Protein AF-K9KFK0-F1 (afdb_monomer)

Nearest PDB structures (foldseek):
  4fqg-assembly1_A  TM=9.382E-01  e=5.029E-04  Homo sapiens

Organism: Equus caballus (NCBI:txid9796)

Radius of gyration: 17.95 Å; Cα contacts (8 Å, |Δi|>4): 14; chains: 1; bounding box: 33×20×53 Å

InterPro domains:
  IPR002713 FF domain [PF01846] (9-40)
  IPR036517 FF domain superfamily [G3DSA:1.10.10.440] (1-50)

pLDDT: mean 75.34, std 18.41, range [37.59, 96.12]

Secondary structure (DSSP, 8-state):
-HHHHHHH-HHHHHHHHHHHTT-HHHHTTTT-HHHHHHHHHHHHHHHHHH-SPPPGGGS-TT-----

Mean predicted aligned error: 11.83 Å

Sequence (67 aa):
RSKKLIQESDQHLKDVEKILQNDKRYLVLDCVPEERRKLIVAYVDDLDRRGPPPPPTASEPTRRSTK

Solvent-accessible surface area (backbone atoms only — not comparable to full-atom values): 4312 Å² total; per-residue (Å²): 125,66,66,60,52,60,75,73,31,72,63,60,57,53,52,52,49,64,70,38,66,81,38,69,76,54,53,74,38,62,90,41,58,68,60,50,51,51,51,54,53,53,51,52,53,51,48,60,72,65,46,77,75,78,60,83,80,75,77,62,90,81,76,79,75,88,123

Structure (mmCIF, N/CA/C/O backbone):
data_AF-K9KFK0-F1
#
_entry.id   AF-K9KFK0-F1
#
loop_
_atom_site.group_PDB
_atom_site.id
_atom_site.type_symbol
_atom_site.label_atom_id
_atom_site.label_alt_id
_atom_site.label_comp_id
_atom_site.label_asym_id
_atom_site.label_entity_id
_atom_site.label_seq_id
_atom_site.pdbx_PDB_ins_code
_atom_site.Cartn_x
_atom_site.Cartn_y
_atom_site.Cartn_z
_atom_site.occupancy
_atom_site.B_iso_or_equiv
_atom_site.auth_seq_id
_atom_site.auth_comp_id
_atom_site.auth_asym_id
_atom_site.auth_atom_id
_atom_site.pdbx_PDB_model_num
ATOM 1 N N . ARG A 1 1 ? 15.702 -0.380 -7.563 1.00 50.84 1 ARG A N 1
ATOM 2 C CA . ARG A 1 1 ? 16.158 -0.018 -6.186 1.00 50.84 1 ARG A CA 1
ATOM 3 C C . ARG A 1 1 ? 15.002 -0.056 -5.178 1.00 50.84 1 ARG A C 1
ATOM 5 O O . ARG A 1 1 ? 15.260 -0.349 -4.023 1.00 50.84 1 ARG A O 1
ATOM 12 N N . SER A 1 2 ? 13.756 0.166 -5.604 1.00 50.34 2 SER A N 1
ATOM 13 C CA . SER A 1 2 ? 12.569 0.257 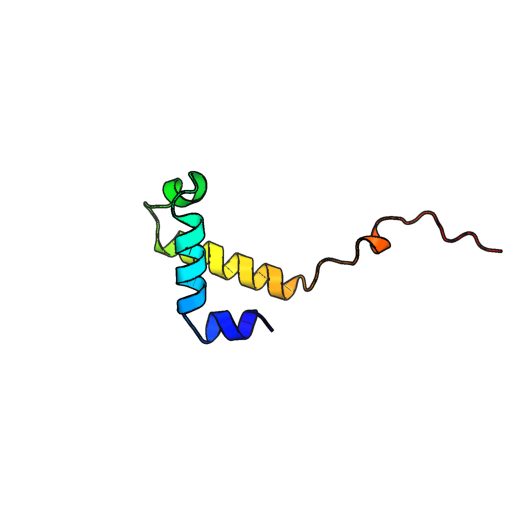-4.741 1.00 50.34 2 SER A CA 1
ATOM 14 C C . SER A 1 2 ? 12.062 -1.085 -4.186 1.00 50.34 2 SER A C 1
ATOM 16 O O . SER A 1 2 ? 11.584 -1.120 -3.059 1.00 50.34 2 SER A O 1
ATOM 18 N N . LYS A 1 3 ? 12.239 -2.204 -4.908 1.00 50.28 3 LYS A N 1
ATOM 19 C CA . LYS A 1 3 ? 11.812 -3.539 -4.442 1.00 50.28 3 LYS A CA 1
ATOM 20 C C . LYS A 1 3 ? 12.498 -4.011 -3.157 1.00 50.28 3 LYS A C 1
ATOM 22 O O . LYS A 1 3 ? 11.851 -4.579 -2.287 1.00 50.28 3 LYS A O 1
ATOM 27 N N . LYS A 1 4 ? 13.804 -3.741 -3.019 1.00 49.78 4 LYS A N 1
ATOM 28 C CA . LYS A 1 4 ? 14.564 -4.108 -1.812 1.00 49.78 4 LYS A CA 1
ATOM 29 C C . LYS A 1 4 ? 14.082 -3.351 -0.575 1.00 49.78 4 LYS A C 1
ATOM 31 O O . LYS A 1 4 ? 13.952 -3.958 0.472 1.00 49.78 4 LYS A O 1
ATOM 36 N N . LEU A 1 5 ? 13.718 -2.077 -0.720 1.00 49.31 5 LEU A N 1
ATOM 37 C CA . LEU A 1 5 ? 13.263 -1.241 0.396 1.00 49.31 5 LEU A CA 1
ATOM 38 C C . LEU A 1 5 ? 11.875 -1.634 0.926 1.00 49.31 5 LEU A C 1
ATOM 40 O O . LEU A 1 5 ? 11.618 -1.487 2.115 1.00 49.31 5 LEU A O 1
ATOM 44 N N . ILE A 1 6 ? 10.995 -2.163 0.070 1.00 50.69 6 ILE A N 1
ATOM 45 C CA . ILE A 1 6 ? 9.662 -2.646 0.476 1.00 50.69 6 ILE A CA 1
ATOM 46 C C . ILE A 1 6 ? 9.737 -4.037 1.12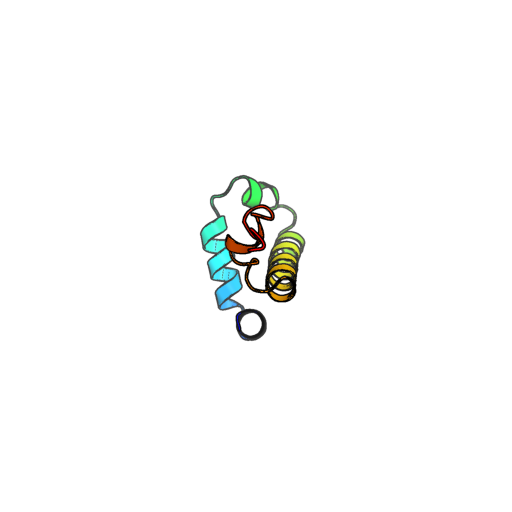3 1.00 50.69 6 ILE A C 1
ATOM 48 O O . ILE A 1 6 ? 8.917 -4.352 1.977 1.00 50.69 6 ILE A O 1
ATOM 52 N N . GLN A 1 7 ? 10.751 -4.841 0.785 1.00 52.62 7 GLN A N 1
ATOM 53 C CA . GLN A 1 7 ? 11.067 -6.076 1.515 1.00 52.62 7 GLN A CA 1
ATOM 54 C C . GLN A 1 7 ? 11.858 -5.828 2.814 1.00 52.62 7 GLN A C 1
ATOM 56 O O . GLN A 1 7 ? 11.774 -6.636 3.732 1.00 52.62 7 GLN A O 1
ATOM 61 N N . GLU A 1 8 ? 12.622 -4.733 2.905 1.00 51.34 8 GLU A N 1
ATOM 62 C CA . GLU A 1 8 ? 13.443 -4.388 4.079 1.00 51.34 8 GLU A CA 1
ATOM 63 C C . GLU A 1 8 ? 12.674 -3.626 5.171 1.00 51.34 8 GLU A C 1
ATOM 65 O O . GLU A 1 8 ? 13.131 -3.599 6.315 1.00 51.34 8 GLU A O 1
ATOM 70 N N . SER A 1 9 ? 11.527 -2.999 4.867 1.00 54.44 9 SER A N 1
ATOM 71 C CA . SER A 1 9 ? 10.785 -2.227 5.868 1.00 54.44 9 SER A CA 1
ATOM 72 C C . SER A 1 9 ? 9.279 -2.111 5.605 1.00 54.44 9 SER A C 1
ATOM 74 O O . SER A 1 9 ? 8.841 -1.486 4.638 1.00 54.44 9 SER A O 1
ATOM 76 N N . ASP A 1 10 ? 8.484 -2.574 6.576 1.00 68.06 10 ASP A N 1
ATOM 77 C CA . ASP A 1 10 ? 7.034 -2.331 6.682 1.00 68.06 10 ASP A CA 1
ATOM 78 C C . ASP A 1 10 ? 6.662 -0.836 6.729 1.00 68.06 10 ASP A C 1
ATOM 80 O O . ASP A 1 10 ? 5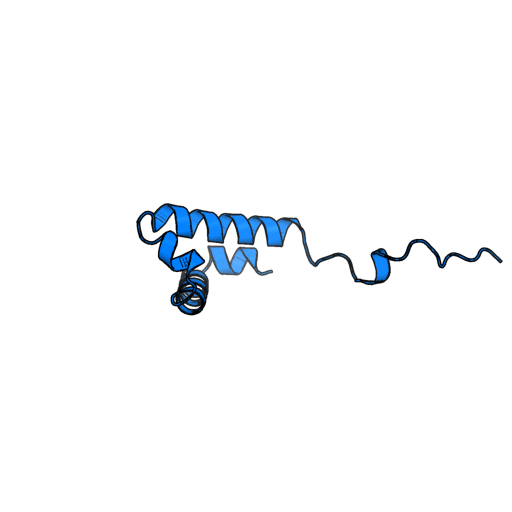.494 -0.472 6.568 1.00 68.06 10 ASP A O 1
ATOM 84 N N . GLN A 1 11 ? 7.633 0.051 6.974 1.00 76.06 11 GLN A N 1
ATOM 85 C CA . GLN A 1 11 ? 7.400 1.488 7.091 1.00 76.06 11 GLN A CA 1
ATOM 86 C C . GLN A 1 11 ? 6.839 2.090 5.797 1.00 76.06 11 GLN A C 1
ATOM 88 O O . GLN A 1 11 ? 5.897 2.876 5.843 1.00 76.06 11 GLN A O 1
ATOM 93 N N . HIS A 1 12 ? 7.350 1.674 4.636 1.00 80.19 12 HIS A N 1
ATOM 94 C CA . HIS A 1 12 ? 6.886 2.206 3.354 1.00 80.19 12 HIS A CA 1
ATOM 95 C C . HIS A 1 12 ? 5.459 1.778 3.017 1.00 80.19 12 HIS A C 1
ATOM 97 O O . HIS A 1 12 ? 4.702 2.556 2.439 1.00 80.19 12 HIS A O 1
ATOM 103 N N . LEU A 1 13 ? 5.068 0.564 3.409 1.00 84.56 13 LEU A N 1
ATOM 104 C CA . LEU A 1 13 ? 3.703 0.091 3.208 1.00 84.56 13 LEU A CA 1
ATOM 105 C C . LEU A 1 13 ? 2.727 0.905 4.068 1.00 84.56 13 LEU A C 1
ATOM 107 O O . LEU A 1 13 ? 1.709 1.366 3.557 1.00 84.56 13 LEU A O 1
ATOM 111 N N . LYS A 1 14 ? 3.082 1.183 5.329 1.00 87.56 14 LYS A N 1
ATOM 112 C CA . LYS A 1 14 ? 2.291 2.052 6.218 1.00 87.56 14 LYS A CA 1
ATOM 113 C C . LYS A 1 14 ? 2.145 3.472 5.675 1.00 87.56 14 LYS A C 1
ATOM 115 O O . LYS A 1 14 ? 1.071 4.058 5.788 1.00 87.56 14 LYS A O 1
ATOM 120 N N . ASP A 1 15 ? 3.195 4.024 5.073 1.00 89.31 15 ASP A N 1
ATOM 121 C CA . ASP A 1 15 ? 3.134 5.356 4.463 1.00 89.31 15 ASP A CA 1
ATOM 122 C C . ASP A 1 15 ? 2.165 5.378 3.269 1.00 89.31 15 ASP A C 1
ATOM 124 O O . ASP A 1 15 ? 1.354 6.299 3.145 1.00 89.31 15 ASP A O 1
ATOM 128 N N . VAL A 1 16 ? 2.184 4.337 2.427 1.00 90.00 16 VAL A N 1
ATOM 129 C CA . VAL A 1 16 ? 1.228 4.172 1.318 1.00 90.00 16 VAL A CA 1
ATOM 130 C C . VAL A 1 16 ? -0.203 4.040 1.843 1.00 90.00 16 VAL A C 1
ATOM 132 O O . VAL A 1 16 ? -1.087 4.753 1.372 1.00 90.00 16 VAL A O 1
ATOM 135 N N . GLU A 1 17 ? -0.440 3.192 2.847 1.00 90.44 17 GLU A N 1
ATOM 136 C CA . GLU A 1 17 ? -1.759 3.049 3.481 1.00 90.44 17 GLU A CA 1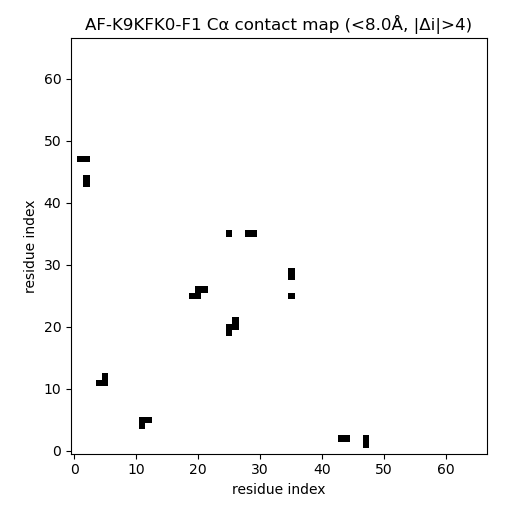
ATOM 137 C C . GLU A 1 17 ? -2.260 4.388 4.042 1.00 90.44 17 GLU A C 1
ATOM 139 O O . GLU A 1 17 ? -3.415 4.757 3.835 1.00 90.44 17 GLU A O 1
ATOM 144 N N . LYS A 1 18 ? -1.381 5.166 4.684 1.00 93.62 18 LYS A N 1
ATOM 145 C CA . LYS A 1 18 ? -1.710 6.483 5.243 1.00 93.62 18 LYS A CA 1
ATOM 146 C C . LYS A 1 18 ? -2.075 7.512 4.172 1.00 93.62 18 LYS A C 1
ATOM 148 O O . LYS A 1 18 ? -2.941 8.350 4.410 1.00 93.62 18 LYS A O 1
ATOM 153 N N . ILE A 1 19 ? -1.443 7.466 3.001 1.00 94.50 19 ILE A N 1
ATOM 154 C CA . ILE A 1 19 ? -1.804 8.335 1.869 1.00 94.50 19 ILE A CA 1
ATOM 155 C C . ILE A 1 19 ? -3.173 7.934 1.305 1.00 94.50 19 ILE A C 1
ATOM 157 O O . ILE A 1 19 ? -3.987 8.797 0.980 1.00 94.50 19 ILE A O 1
ATOM 161 N N . 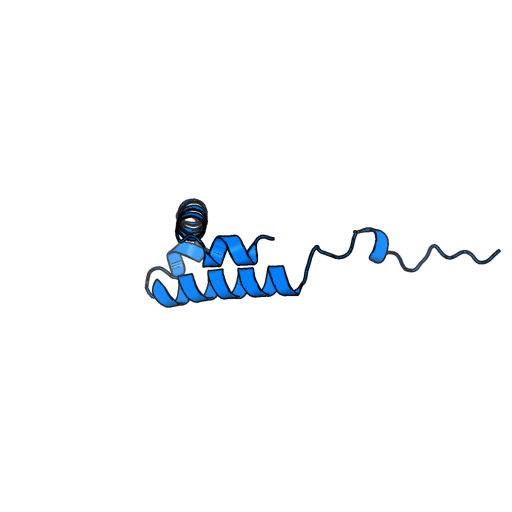LEU A 1 20 ? -3.443 6.631 1.215 1.00 94.25 20 LEU A N 1
ATOM 162 C CA . LEU A 1 20 ? -4.666 6.094 0.620 1.00 94.25 20 LEU A CA 1
ATOM 163 C C . LEU A 1 20 ? -5.865 6.063 1.579 1.00 94.25 20 LEU A C 1
ATOM 165 O O . LEU A 1 20 ? -6.984 5.855 1.121 1.00 94.25 20 LEU A O 1
ATOM 169 N N . GLN A 1 21 ? -5.665 6.314 2.876 1.00 93.50 21 GLN A N 1
ATOM 170 C CA . GLN A 1 21 ? -6.677 6.132 3.928 1.00 93.50 21 GLN A CA 1
ATOM 171 C C . GLN A 1 21 ? -8.007 6.876 3.702 1.00 93.50 21 GLN A C 1
ATOM 173 O O . GLN A 1 21 ? -9.024 6.464 4.242 1.00 93.50 21 GLN A O 1
ATOM 178 N N . ASN A 1 22 ? -8.017 7.955 2.911 1.00 94.31 22 ASN A N 1
ATOM 179 C CA . ASN A 1 22 ? -9.224 8.733 2.599 1.00 94.31 22 ASN A CA 1
ATOM 180 C C . ASN A 1 22 ? -9.763 8.483 1.175 1.00 94.31 22 ASN A C 1
ATOM 182 O O . ASN A 1 22 ? -10.763 9.085 0.781 1.00 94.31 22 ASN A O 1
ATOM 186 N N . ASP A 1 23 ? -9.115 7.632 0.372 1.00 96.12 23 ASP A N 1
ATOM 187 C CA . ASP A 1 23 ? -9.573 7.304 -0.980 1.00 96.12 23 ASP A CA 1
ATOM 188 C C . ASP A 1 23 ? -10.757 6.333 -0.903 1.00 96.12 23 ASP A C 1
ATOM 190 O O . ASP A 1 23 ? -10.677 5.252 -0.317 1.00 96.12 23 ASP A O 1
ATOM 194 N N . LYS A 1 24 ? -11.869 6.693 -1.548 1.00 94.31 24 LYS A N 1
ATOM 195 C CA . LYS A 1 24 ? -13.091 5.880 -1.557 1.00 94.31 24 LYS A CA 1
ATOM 196 C C . LYS A 1 24 ? -12.842 4.446 -2.042 1.00 94.31 24 LYS A C 1
ATOM 198 O O . LYS A 1 24 ? -13.456 3.521 -1.525 1.00 94.31 24 LYS A O 1
ATOM 203 N N . ARG A 1 25 ? -11.944 4.238 -3.010 1.00 94.31 25 ARG A N 1
ATOM 204 C CA . ARG A 1 25 ? -11.602 2.905 -3.544 1.00 94.31 25 ARG A CA 1
ATOM 205 C C . ARG A 1 25 ? -10.791 2.086 -2.545 1.00 94.31 25 ARG A C 1
ATOM 207 O O . ARG A 1 25 ? -10.918 0.868 -2.521 1.00 94.31 25 ARG A O 1
ATOM 214 N N . TYR A 1 26 ? -9.976 2.754 -1.731 1.00 93.62 26 TYR A N 1
ATOM 215 C CA . TYR A 1 26 ? -9.222 2.120 -0.655 1.00 93.62 26 TYR A CA 1
ATOM 216 C C . TYR A 1 26 ? -10.149 1.695 0.493 1.00 93.62 26 TYR A C 1
ATOM 218 O O . TYR A 1 26 ? -10.033 0.568 0.975 1.00 93.62 26 TYR A O 1
ATOM 226 N N . LEU A 1 27 ? -11.105 2.555 0.866 1.00 93.94 27 LEU A N 1
ATOM 227 C CA . LEU A 1 27 ? -12.101 2.300 1.918 1.00 93.94 27 LEU A CA 1
ATOM 228 C C . LEU A 1 27 ? -13.086 1.176 1.563 1.00 93.94 27 LEU A C 1
ATOM 230 O O . LEU A 1 27 ? -13.475 0.392 2.421 1.00 93.94 27 LEU A O 1
ATOM 234 N N . VAL A 1 28 ? -13.463 1.027 0.288 1.00 96.12 28 VAL A N 1
ATOM 235 C CA . VAL A 1 28 ? -14.329 -0.087 -0.162 1.00 96.12 28 VAL A CA 1
ATOM 236 C C . VAL A 1 28 ? -13.719 -1.463 0.151 1.00 96.12 28 VAL A C 1
ATOM 238 O O . VAL A 1 28 ? -14.450 -2.437 0.308 1.00 96.12 28 VAL A O 1
ATOM 241 N N . LEU A 1 29 ? -12.394 -1.545 0.285 1.00 93.00 29 LEU A N 1
ATOM 242 C CA . LEU A 1 29 ? -11.662 -2.770 0.608 1.00 93.00 29 LEU A CA 1
ATOM 243 C C . LEU A 1 29 ? -11.415 -2.960 2.120 1.00 93.00 29 LEU A C 1
ATOM 245 O O . LEU A 1 29 ? -10.678 -3.869 2.499 1.00 93.00 29 LEU A O 1
ATOM 249 N N . ASP A 1 30 ? -12.022 -2.150 2.997 1.00 92.31 30 ASP A N 1
ATOM 250 C CA . ASP A 1 30 ? -11.860 -2.268 4.459 1.00 92.31 30 ASP A CA 1
ATOM 251 C C . ASP A 1 30 ? -12.356 -3.605 5.027 1.00 92.31 30 ASP A C 1
ATOM 253 O O . ASP A 1 30 ? -11.867 -4.053 6.062 1.00 92.31 30 ASP A O 1
ATOM 257 N N . CYS A 1 31 ? -13.284 -4.280 4.344 1.00 93.44 31 CYS A N 1
ATOM 258 C CA . CYS A 1 31 ? -13.745 -5.614 4.732 1.00 93.44 31 CYS A CA 1
ATOM 259 C C . CYS A 1 31 ? -12.708 -6.724 4.473 1.00 93.44 31 CYS A C 1
ATOM 261 O O . CYS A 1 31 ? -12.871 -7.832 4.980 1.00 93.44 31 CYS A O 1
ATOM 263 N N . VAL A 1 32 ? -11.651 -6.442 3.701 1.00 94.75 32 VAL A N 1
ATOM 264 C CA . VAL A 1 32 ? -10.608 -7.400 3.297 1.00 94.75 32 VAL A CA 1
ATOM 265 C C . VAL A 1 32 ? -9.199 -6.787 3.410 1.00 94.75 32 VAL A C 1
ATOM 267 O O . VAL A 1 32 ? -8.474 -6.676 2.416 1.00 94.75 32 VAL A O 1
ATOM 270 N N . PRO A 1 33 ? -8.759 -6.390 4.621 1.00 90.12 33 PRO A N 1
ATOM 271 C CA . PRO A 1 33 ? -7.511 -5.646 4.810 1.00 90.12 33 PRO A CA 1
ATOM 272 C C . PRO A 1 33 ? -6.263 -6.424 4.361 1.00 90.12 33 PRO A C 1
ATOM 274 O O . PRO A 1 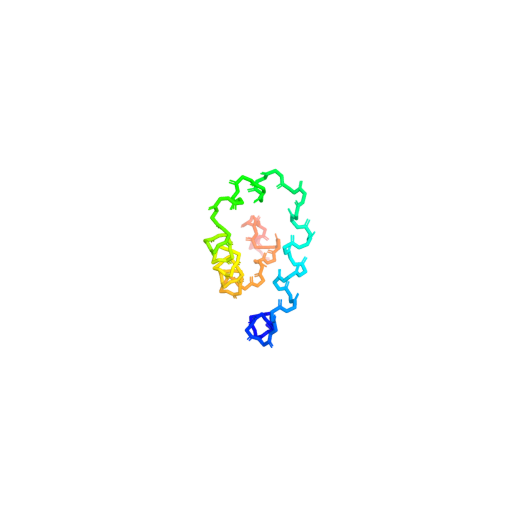33 ? -5.345 -5.830 3.797 1.00 90.12 33 PRO A O 1
ATOM 277 N N . GLU A 1 34 ? -6.247 -7.746 4.539 1.00 91.12 34 GLU A N 1
ATOM 278 C CA . GLU A 1 34 ? -5.130 -8.603 4.117 1.00 91.12 34 GLU A CA 1
ATOM 279 C C . GLU A 1 34 ? -5.002 -8.678 2.589 1.00 91.12 34 GLU A C 1
ATOM 281 O O . GLU A 1 34 ? -3.909 -8.526 2.043 1.00 91.12 34 GLU A O 1
ATOM 286 N N . GLU A 1 35 ? -6.119 -8.848 1.874 1.00 91.62 35 GLU A N 1
ATOM 287 C CA . GLU A 1 35 ? -6.104 -8.857 0.405 1.00 91.62 35 GLU A CA 1
ATOM 288 C C . GLU A 1 35 ? -5.747 -7.485 -0.160 1.00 91.62 35 GLU A C 1
ATOM 290 O O . GLU A 1 35 ? -4.974 -7.386 -1.112 1.00 91.62 35 GLU A O 1
ATOM 295 N N . ARG A 1 36 ? -6.212 -6.407 0.477 1.00 93.12 36 ARG A N 1
ATOM 296 C CA . ARG A 1 36 ? -5.799 -5.048 0.118 1.00 93.12 36 ARG A CA 1
ATOM 297 C C . ARG A 1 36 ? -4.282 -4.878 0.183 1.00 93.12 36 ARG A C 1
ATOM 299 O O . ARG A 1 36 ? -3.697 -4.330 -0.751 1.00 93.12 36 ARG A O 1
ATOM 306 N N . ARG A 1 37 ? -3.632 -5.373 1.241 1.00 90.38 37 ARG A N 1
ATOM 307 C CA . ARG A 1 37 ? -2.165 -5.328 1.361 1.00 90.38 37 ARG A CA 1
ATOM 308 C C . ARG A 1 37 ? -1.477 -6.134 0.270 1.00 90.38 37 ARG A C 1
ATOM 310 O O . ARG A 1 37 ? -0.553 -5.623 -0.362 1.00 90.38 37 ARG A O 1
ATOM 317 N N . LYS A 1 38 ? -1.950 -7.352 -0.004 1.00 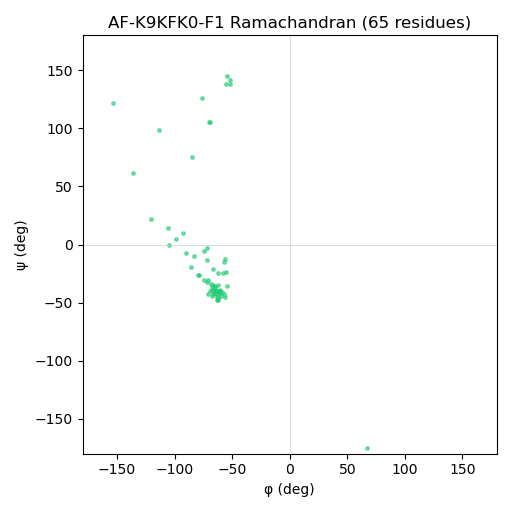91.06 38 LYS A N 1
ATOM 318 C CA . LYS A 1 38 ? -1.401 -8.191 -1.081 1.00 91.06 38 LYS A CA 1
ATOM 319 C C . LYS A 1 38 ? -1.499 -7.515 -2.446 1.00 91.06 38 LYS A C 1
ATOM 321 O O . LYS A 1 38 ? -0.534 -7.563 -3.201 1.00 91.06 38 LYS A O 1
ATOM 326 N N . LEU A 1 39 ? -2.613 -6.844 -2.747 1.00 91.81 39 LEU A N 1
ATOM 327 C CA . LEU A 1 39 ? -2.787 -6.099 -3.999 1.00 91.81 39 LEU A CA 1
ATOM 328 C C . LEU A 1 39 ? -1.766 -4.964 -4.144 1.00 91.81 39 LEU A C 1
ATOM 330 O O . LEU A 1 39 ? -1.200 -4.786 -5.222 1.00 91.81 39 LEU A O 1
ATOM 334 N N . ILE A 1 40 ? -1.501 -4.220 -3.066 1.00 90.62 40 ILE A N 1
ATOM 335 C CA . ILE A 1 40 ? -0.501 -3.142 -3.066 1.00 90.62 40 ILE A CA 1
ATOM 336 C C . ILE A 1 40 ? 0.898 -3.711 -3.329 1.00 90.62 40 ILE A C 1
ATOM 338 O O . ILE A 1 40 ? 1.611 -3.206 -4.195 1.00 90.62 40 ILE A O 1
ATOM 342 N N . VAL A 1 41 ? 1.277 -4.784 -2.627 1.00 88.50 41 VAL A N 1
ATOM 343 C CA . VAL A 1 41 ? 2.584 -5.440 -2.801 1.00 88.50 41 VAL A CA 1
ATOM 344 C C . VAL A 1 41 ? 2.736 -6.007 -4.216 1.00 88.50 41 VAL A C 1
ATOM 346 O O . VAL A 1 41 ? 3.744 -5.751 -4.870 1.00 88.50 41 VAL A O 1
ATOM 349 N N . ALA A 1 42 ? 1.716 -6.696 -4.730 1.00 88.94 42 ALA A N 1
ATOM 350 C CA . ALA A 1 42 ? 1.728 -7.244 -6.085 1.00 88.94 42 ALA A CA 1
ATOM 351 C C . ALA A 1 42 ? 1.889 -6.147 -7.148 1.00 88.94 42 ALA A C 1
ATOM 353 O O . ALA A 1 42 ? 2.657 -6.300 -8.097 1.00 88.94 42 ALA A O 1
ATOM 354 N N . TYR A 1 43 ? 1.215 -5.007 -6.972 1.00 89.44 43 TYR A N 1
ATOM 355 C CA . TYR A 1 43 ? 1.346 -3.878 -7.888 1.00 89.44 43 TYR A CA 1
ATOM 356 C C . TYR A 1 43 ? 2.753 -3.265 -7.862 1.00 89.44 43 TYR A C 1
ATOM 358 O O . TYR A 1 43 ? 3.308 -2.934 -8.909 1.00 89.44 43 TYR A O 1
ATOM 366 N N . VAL A 1 44 ? 3.359 -3.141 -6.680 1.00 85.69 44 VAL A N 1
ATOM 367 C CA . VAL A 1 44 ? 4.754 -2.702 -6.534 1.00 85.69 44 VAL A CA 1
ATOM 368 C C . VAL A 1 44 ? 5.710 -3.653 -7.256 1.00 85.69 44 VAL A C 1
ATOM 370 O O . VAL A 1 44 ? 6.615 -3.194 -7.958 1.00 85.69 44 VAL A O 1
ATOM 373 N N . ASP A 1 45 ? 5.513 -4.964 -7.114 1.00 84.06 45 ASP A N 1
ATOM 374 C CA . ASP A 1 45 ? 6.329 -5.971 -7.795 1.00 84.06 45 ASP A CA 1
ATOM 375 C C . ASP A 1 45 ? 6.201 -5.875 -9.319 1.00 84.06 45 ASP A C 1
ATOM 377 O O . ASP A 1 45 ? 7.203 -5.967 -10.037 1.00 84.06 45 ASP A O 1
ATOM 381 N N . ASP A 1 46 ? 4.987 -5.630 -9.812 1.00 86.06 46 ASP A N 1
ATOM 382 C CA . ASP A 1 46 ? 4.721 -5.388 -11.227 1.00 86.06 46 ASP A CA 1
ATOM 383 C C . ASP A 1 46 ? 5.395 -4.110 -11.737 1.00 86.06 46 ASP A C 1
ATOM 385 O O . ASP A 1 46 ? 5.932 -4.106 -12.848 1.00 86.06 46 ASP A O 1
ATOM 389 N N . LEU A 1 47 ? 5.401 -3.032 -10.948 1.00 82.06 47 LEU A N 1
ATOM 390 C CA . LEU A 1 47 ? 6.105 -1.795 -11.291 1.00 82.06 47 LEU A CA 1
ATOM 391 C C . LEU A 1 47 ? 7.620 -2.006 -11.370 1.00 82.06 47 LEU A C 1
ATOM 393 O O . LEU A 1 47 ? 8.254 -1.527 -12.310 1.00 82.06 47 LEU A O 1
ATOM 397 N N . ASP A 1 48 ? 8.202 -2.751 -10.429 1.00 80.00 48 ASP A N 1
ATOM 398 C CA . ASP A 1 48 ? 9.633 -3.062 -10.462 1.00 80.00 48 ASP A CA 1
ATOM 399 C C . ASP A 1 48 ? 9.987 -3.946 -11.670 1.00 80.00 48 ASP A C 1
ATOM 401 O O . ASP A 1 48 ? 10.994 -3.704 -12.335 1.00 80.00 48 ASP A O 1
ATOM 405 N N . ARG A 1 49 ? 9.116 -4.905 -12.029 1.00 82.00 49 ARG A N 1
ATOM 406 C CA . ARG A 1 49 ? 9.288 -5.756 -13.220 1.00 82.00 49 ARG A CA 1
ATOM 407 C C . ARG A 1 49 ? 9.166 -4.978 -14.530 1.00 82.00 49 ARG A C 1
ATOM 409 O O . ARG A 1 49 ? 9.891 -5.273 -15.478 1.00 82.00 49 ARG A O 1
ATOM 416 N N . ARG A 1 50 ? 8.236 -4.021 -14.612 1.00 79.19 50 ARG A N 1
ATOM 417 C CA . ARG A 1 50 ? 8.054 -3.162 -15.796 1.00 79.19 50 ARG A CA 1
ATOM 418 C C . ARG A 1 50 ? 9.246 -2.229 -16.016 1.00 79.19 50 ARG A C 1
ATOM 420 O O . ARG A 1 50 ? 9.453 -1.792 -17.144 1.00 79.19 50 ARG A O 1
ATOM 427 N N . GLY A 1 51 ? 10.044 -1.977 -14.976 1.00 69.62 51 GLY A N 1
ATOM 428 C CA . GLY A 1 51 ? 11.137 -1.016 -15.027 1.00 69.62 51 GLY A CA 1
ATOM 429 C C . GLY A 1 51 ? 10.617 0.419 -15.187 1.00 69.62 51 GLY A C 1
ATOM 430 O O . GLY A 1 51 ? 9.406 0.654 -15.144 1.00 69.62 51 GLY A O 1
ATOM 431 N N . PRO A 1 52 ? 11.504 1.416 -15.345 1.00 70.31 52 PRO A N 1
ATOM 432 C CA . PRO A 1 52 ? 11.065 2.766 -15.675 1.00 70.31 52 PRO A CA 1
ATOM 433 C C . PRO A 1 52 ? 10.210 2.718 -16.952 1.00 70.31 52 PRO A C 1
ATOM 435 O O . PRO A 1 52 ? 10.569 1.984 -17.880 1.00 70.31 52 PRO A O 1
ATOM 438 N N . PRO A 1 53 ? 9.086 3.461 -17.016 1.00 63.91 53 PRO A N 1
ATOM 439 C CA . PRO A 1 53 ? 8.294 3.524 -18.235 1.00 63.91 53 PRO A CA 1
ATOM 440 C C . PRO A 1 53 ? 9.219 3.883 -19.405 1.00 63.91 53 PRO A C 1
ATOM 442 O O . PRO A 1 53 ? 10.143 4.686 -19.212 1.00 63.91 53 PRO A O 1
ATOM 445 N N . PRO A 1 54 ? 9.017 3.285 -20.596 1.00 60.56 54 PRO A N 1
ATOM 446 C CA . PRO A 1 54 ? 9.807 3.648 -21.759 1.00 60.56 54 PRO A CA 1
ATOM 447 C C . PRO A 1 54 ? 9.740 5.170 -21.914 1.00 60.56 54 PRO A C 1
ATOM 449 O O . PRO A 1 54 ? 8.678 5.761 -21.683 1.00 60.56 54 PRO A O 1
ATOM 452 N N . PRO A 1 55 ? 10.867 5.825 -22.229 1.00 55.34 55 PRO A N 1
ATOM 453 C CA . PRO A 1 55 ? 10.882 7.269 -22.353 1.00 55.34 55 PRO A CA 1
ATOM 454 C C . PRO A 1 55 ? 9.795 7.698 -23.353 1.00 55.34 55 PRO A C 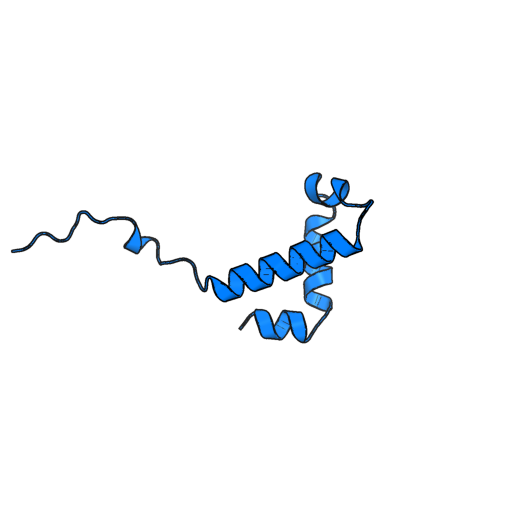1
ATOM 456 O O . PRO A 1 55 ? 9.560 6.986 -24.335 1.00 55.34 55 PRO A O 1
ATOM 459 N N . PRO A 1 56 ? 9.138 8.854 -23.147 1.00 57.19 56 PRO A N 1
ATOM 460 C CA . PRO A 1 56 ? 8.083 9.350 -24.040 1.00 57.19 56 PRO A CA 1
ATOM 461 C C . PRO A 1 56 ? 8.539 9.493 -25.507 1.00 57.19 56 PRO A C 1
ATOM 463 O O . PRO A 1 56 ? 7.716 9.615 -26.405 1.00 57.19 56 PRO A O 1
ATOM 466 N N . THR A 1 57 ? 9.845 9.406 -25.766 1.00 58.44 57 THR A N 1
ATOM 467 C CA . THR A 1 57 ? 10.471 9.368 -27.091 1.00 58.44 57 THR A CA 1
ATOM 468 C C . THR A 1 57 ? 10.327 8.036 -27.841 1.00 58.44 57 THR A C 1
ATOM 470 O O . THR A 1 57 ? 10.726 7.965 -28.999 1.00 58.44 57 THR A O 1
ATOM 473 N N . ALA A 1 58 ? 9.761 6.987 -27.236 1.00 55.38 58 ALA A N 1
ATOM 474 C CA . ALA A 1 58 ? 9.511 5.703 -27.901 1.00 55.38 58 ALA A CA 1
ATOM 475 C C . ALA A 1 58 ? 8.126 5.608 -28.578 1.00 55.38 58 ALA A C 1
ATOM 477 O O . ALA A 1 58 ? 7.867 4.637 -29.288 1.00 55.38 58 ALA A O 1
ATOM 478 N N . SER A 1 59 ? 7.247 6.600 -28.386 1.00 51.34 59 SER A N 1
ATOM 479 C CA . SER A 1 59 ? 5.863 6.566 -28.887 1.00 51.34 59 SER A CA 1
ATOM 480 C C . SER A 1 59 ? 5.629 7.327 -30.200 1.00 51.34 59 SER A C 1
ATOM 482 O O . SER A 1 59 ? 4.491 7.380 -30.656 1.00 51.34 59 SER A O 1
ATOM 484 N N . GLU A 1 60 ? 6.664 7.872 -30.850 1.00 48.97 60 GLU A N 1
ATOM 485 C CA . GLU A 1 60 ? 6.546 8.440 -32.205 1.00 48.97 60 GLU A CA 1
ATOM 486 C C . GLU A 1 60 ? 7.354 7.616 -33.229 1.00 48.97 60 GLU A C 1
ATOM 488 O O . GLU A 1 60 ? 8.561 7.820 -33.374 1.00 48.97 60 GLU A O 1
ATOM 493 N N . PRO A 1 61 ? 6.723 6.705 -33.998 1.00 53.38 61 PRO A N 1
ATOM 494 C CA . PRO A 1 61 ? 7.402 5.939 -35.048 1.00 53.38 61 PRO A CA 1
ATOM 495 C C . PRO A 1 61 ? 7.770 6.757 -36.302 1.00 53.38 61 PRO A C 1
ATOM 497 O O . PRO A 1 61 ? 8.366 6.210 -37.227 1.00 53.38 61 PRO A O 1
ATOM 500 N N . THR A 1 62 ? 7.418 8.045 -36.396 1.00 51.66 62 THR A N 1
ATOM 501 C CA . THR A 1 62 ? 7.295 8.726 -37.704 1.00 51.66 62 THR A CA 1
ATOM 502 C C . THR A 1 62 ? 8.416 9.707 -38.068 1.00 51.66 62 THR A C 1
ATOM 504 O O . THR A 1 62 ? 8.264 10.465 -39.022 1.00 51.66 62 THR A O 1
ATOM 507 N N . ARG A 1 63 ? 9.567 9.721 -37.379 1.00 53.03 63 ARG A N 1
ATOM 508 C CA . ARG A 1 63 ? 10.650 10.684 -37.697 1.00 53.03 63 ARG A CA 1
ATOM 509 C C . ARG A 1 63 ? 12.000 10.090 -38.090 1.00 53.03 63 ARG A C 1
ATOM 511 O O . ARG A 1 63 ? 13.004 10.795 -38.050 1.00 53.03 63 ARG A O 1
ATOM 518 N N . ARG A 1 64 ? 12.053 8.840 -38.562 1.00 52.56 64 ARG A N 1
ATOM 519 C CA . ARG A 1 64 ? 13.224 8.359 -39.316 1.00 52.56 64 ARG A CA 1
ATOM 520 C C . ARG A 1 64 ? 13.069 8.737 -40.792 1.00 52.56 64 ARG A C 1
ATOM 522 O O . ARG A 1 64 ? 12.746 7.899 -41.625 1.00 52.56 64 ARG A O 1
ATOM 529 N N . SER A 1 65 ? 13.289 10.014 -41.107 1.00 47.22 65 SER A N 1
ATOM 530 C CA . SER A 1 65 ? 13.552 10.424 -42.489 1.00 47.22 65 SER A CA 1
ATOM 531 C C . SER A 1 65 ? 14.923 9.873 -42.868 1.00 47.22 65 SER A C 1
ATOM 533 O O . SER A 1 65 ? 15.944 10.349 -42.380 1.00 47.22 65 SER A O 1
ATOM 535 N N . THR A 1 66 ? 14.947 8.828 -43.689 1.00 47.81 66 THR A N 1
ATOM 536 C CA . THR A 1 66 ? 16.152 8.402 -44.398 1.00 47.81 66 THR A CA 1
ATOM 537 C C . THR A 1 66 ? 16.474 9.445 -45.459 1.00 47.81 66 THR A C 1
ATOM 539 O O . THR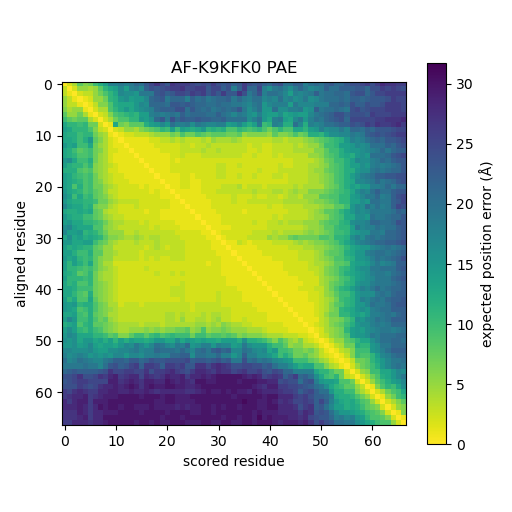 A 1 66 ? 15.791 9.512 -46.483 1.00 47.81 66 THR A O 1
ATOM 542 N N . LYS A 1 67 ? 17.500 10.252 -45.210 1.00 37.59 67 LYS A N 1
ATOM 543 C CA . LYS A 1 67 ? 18.394 10.790 -46.233 1.00 37.59 67 LYS A CA 1
ATOM 544 C C . LYS A 1 67 ? 19.724 11.141 -45.593 1.00 37.59 67 LYS A C 1
ATOM 546 O O . LYS A 1 67 ? 19.686 11.731 -44.493 1.00 37.59 67 LYS A O 1
#

Foldseek 3Di:
DVLVVVVVDPVVVVVVCVVCVPPPVLVVCPVPVPVSSVVVNVVVVVDVVCPPPDPPVVPDPPPPPDD